Protein AF-A0A1M5TSL3-F1 (afdb_monomer)

Secondary structure (DSSP, 8-state):
-HHHHHHHHHHHHHHHHHHHHHHHHHHT---S--BTTB-GGGGTTS-TTT-SHHHHHHHHHHHHHHHHHHHHH-TTS-HHHHHHHHHHHHHHHHHHTT--S---HHHHHHHHHHHHHHHHHH--

Radius of gyration: 18.49 Å; Cα contacts (8 Å, |Δi|>4): 68; chains: 1; bounding box: 46×31×46 Å

Sequence (124 aa):
MGETILQYSILILTIVCLGYLFVVMESRGSKEADYYGLNQSSFSTLTSDECNKDNLEKILSIIWLSAKEVMDENKTIDEGELENKIINLSRIKILENGFNSNIDENSLRYMARLSMFYLKEFYK

Foldseek 3Di:
DVVVVVVVVVVVVVVVVVVVVVVVDVVVDDDDQQDVNPHCVQVVQQDPVQSDPVNVVVLLVLLLVLLVVLCVVCVPDDPVVSLVSSLVSSVVVNVVVVRPGDRDSVSSSVSSVVSNVCCVPPPD

Mean predicted aligned error: 13.34 Å

Solvent-accessible surface area (backbone atoms only — not comparable to full-atom values): 7104 Å² total; per-residue (Å²): 112,70,65,61,53,50,50,52,52,52,52,53,49,48,53,52,52,52,52,50,48,51,53,54,55,56,76,66,59,82,81,97,55,66,58,93,83,47,44,56,74,64,49,63,51,40,48,83,90,55,67,40,72,74,46,51,53,48,52,52,49,45,40,40,51,28,33,49,52,49,49,74,76,44,80,84,61,57,69,71,61,49,48,52,51,22,44,54,48,24,53,52,53,42,46,74,71,69,48,83,51,67,69,47,65,68,42,46,50,52,53,39,51,52,37,49,51,48,40,68,74,73,59,123

Structure (mmCIF, N/CA/C/O backbone):
data_AF-A0A1M5TSL3-F1
#
_entry.id   AF-A0A1M5TSL3-F1
#
loop_
_atom_site.group_PDB
_atom_site.id
_atom_site.type_symbol
_atom_site.label_atom_id
_atom_site.label_alt_id
_atom_site.label_comp_id
_atom_site.label_asym_id
_atom_site.label_entity_id
_atom_site.label_seq_id
_atom_site.pdbx_PDB_ins_code
_atom_site.Cartn_x
_atom_site.Cartn_y
_atom_site.Cartn_z
_atom_site.occupancy
_atom_site.B_iso_or_equiv
_atom_site.auth_seq_id
_atom_site.auth_comp_id
_atom_site.auth_asym_id
_atom_site.auth_atom_id
_atom_site.pdbx_PDB_model_num
ATOM 1 N N . MET A 1 1 ? 26.939 -3.881 -30.542 1.00 58.94 1 MET A N 1
ATOM 2 C CA . MET A 1 1 ? 25.877 -4.166 -31.539 1.00 58.94 1 MET A CA 1
ATOM 3 C C . MET A 1 1 ? 24.987 -5.337 -31.125 1.00 58.94 1 MET A C 1
ATOM 5 O O . MET A 1 1 ? 23.782 -5.193 -31.229 1.00 58.94 1 MET A O 1
ATOM 9 N N . GLY A 1 2 ? 25.524 -6.462 -30.626 1.00 68.56 2 GLY A N 1
ATOM 10 C CA . GLY A 1 2 ? 24.691 -7.584 -30.150 1.00 68.56 2 GLY A CA 1
ATOM 11 C C . GLY A 1 2 ? 23.835 -7.270 -28.912 1.00 68.56 2 GLY A C 1
ATOM 12 O O . GLY A 1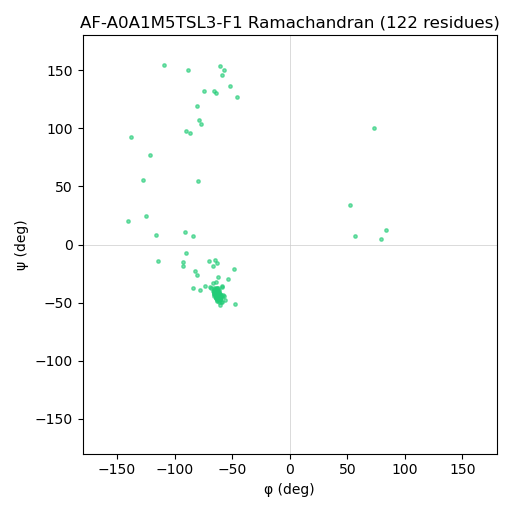 2 ? 22.674 -7.656 -28.865 1.00 68.56 2 GLY A O 1
ATOM 13 N N . GLU A 1 3 ? 24.366 -6.510 -27.950 1.00 73.00 3 GLU A N 1
ATOM 14 C CA . GLU A 1 3 ? 23.634 -6.140 -26.724 1.00 73.00 3 GLU A CA 1
ATOM 15 C C . GLU A 1 3 ? 22.434 -5.228 -26.989 1.00 73.00 3 GLU A C 1
ATOM 17 O O . GLU A 1 3 ? 21.362 -5.450 -26.434 1.00 73.00 3 GLU A O 1
ATOM 22 N N . THR A 1 4 ? 22.575 -4.249 -27.887 1.00 79.38 4 THR A N 1
ATOM 23 C CA . THR A 1 4 ? 21.460 -3.379 -28.279 1.00 79.38 4 THR A CA 1
ATOM 24 C C . THR A 1 4 ? 20.360 -4.180 -28.973 1.00 79.38 4 THR A C 1
ATOM 26 O O . THR A 1 4 ? 19.190 -4.021 -28.646 1.00 79.38 4 THR A O 1
ATOM 29 N N . ILE A 1 5 ? 20.717 -5.105 -29.868 1.00 85.88 5 ILE A N 1
ATOM 30 C CA . ILE A 1 5 ? 19.751 -5.995 -30.533 1.00 85.88 5 ILE A CA 1
ATOM 31 C C . ILE A 1 5 ? 19.019 -6.875 -29.509 1.00 85.88 5 ILE A C 1
ATOM 33 O O . ILE A 1 5 ? 17.798 -7.023 -29.581 1.00 85.88 5 ILE A O 1
ATOM 37 N N . LEU A 1 6 ? 19.738 -7.421 -28.527 1.00 88.06 6 LEU A N 1
ATOM 38 C CA . LEU A 1 6 ? 19.161 -8.251 -27.471 1.00 88.06 6 LEU A CA 1
ATOM 39 C C . LEU A 1 6 ? 18.204 -7.450 -26.572 1.00 88.06 6 LEU A C 1
ATOM 41 O O . LEU A 1 6 ? 17.103 -7.919 -26.293 1.00 88.06 6 LEU A O 1
ATOM 45 N N . GLN A 1 7 ? 18.556 -6.215 -26.203 1.00 77.50 7 GLN A N 1
ATOM 46 C CA . GLN A 1 7 ? 17.673 -5.314 -25.452 1.00 77.50 7 GLN A CA 1
ATOM 47 C C . GLN A 1 7 ? 16.380 -5.001 -26.214 1.00 77.50 7 GLN A C 1
ATOM 49 O O . GLN A 1 7 ? 15.296 -5.117 -25.645 1.00 77.50 7 GLN A O 1
ATOM 54 N N . TYR A 1 8 ? 16.468 -4.672 -27.508 1.00 89.50 8 TYR A N 1
ATOM 55 C CA . TYR A 1 8 ? 15.278 -4.424 -28.330 1.00 89.50 8 TYR A CA 1
ATOM 56 C C . TYR A 1 8 ? 14.405 -5.673 -28.478 1.00 89.50 8 TYR A C 1
ATOM 58 O O . TYR A 1 8 ? 13.180 -5.577 -28.435 1.00 89.50 8 TYR A O 1
ATOM 66 N N . SER A 1 9 ? 15.021 -6.849 -28.586 1.00 89.56 9 SER A N 1
ATOM 67 C CA . SER A 1 9 ? 14.306 -8.128 -28.664 1.00 89.56 9 SER A CA 1
ATOM 68 C C . SER A 1 9 ? 13.523 -8.412 -27.379 1.00 89.56 9 SER A C 1
ATOM 70 O O . SER A 1 9 ? 12.351 -8.781 -27.433 1.00 89.56 9 SER A O 1
ATOM 72 N N . ILE A 1 10 ? 14.147 -8.181 -26.218 1.00 86.25 10 ILE A N 1
ATOM 73 C CA . ILE A 1 10 ? 13.501 -8.327 -24.906 1.00 86.25 10 ILE A CA 1
ATOM 74 C C . ILE A 1 10 ? 12.377 -7.303 -24.734 1.00 86.25 10 ILE A C 1
ATOM 76 O O . ILE A 1 10 ? 11.316 -7.642 -24.214 1.00 86.25 10 ILE A O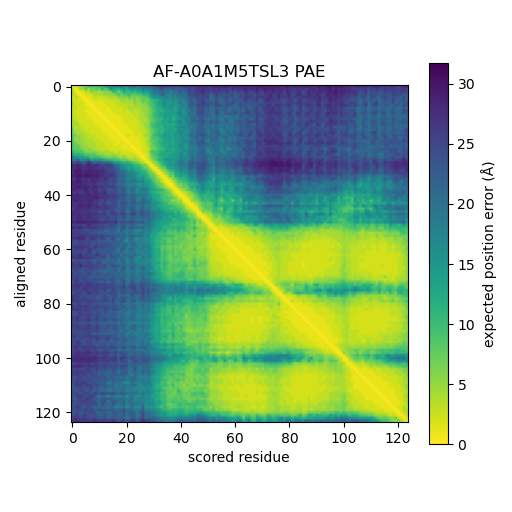 1
ATOM 80 N N . LEU A 1 11 ? 12.575 -6.067 -25.194 1.00 89.69 11 LEU A N 1
ATOM 81 C CA . LEU A 1 11 ? 11.570 -5.010 -25.101 1.00 89.69 11 LEU A CA 1
ATOM 82 C C . LEU A 1 11 ? 10.321 -5.360 -25.920 1.00 89.69 11 LEU A C 1
ATOM 84 O O . LEU A 1 11 ? 9.208 -5.277 -25.405 1.00 89.69 11 LEU A O 1
ATOM 88 N N . ILE A 1 12 ? 10.495 -5.837 -27.155 1.00 91.50 12 ILE A N 1
ATOM 89 C CA . ILE A 1 12 ? 9.386 -6.304 -27.999 1.00 91.50 12 ILE A CA 1
ATOM 90 C C . ILE A 1 12 ? 8.675 -7.496 -27.346 1.00 91.50 12 ILE A C 1
ATOM 92 O O . ILE A 1 12 ? 7.448 -7.508 -27.262 1.00 91.50 12 ILE A O 1
ATOM 96 N N . LEU A 1 13 ? 9.429 -8.470 -26.826 1.00 89.19 13 LEU A N 1
ATOM 97 C CA . LEU A 1 13 ? 8.861 -9.634 -26.143 1.00 89.19 13 LEU A CA 1
ATOM 98 C C . LEU A 1 13 ? 8.069 -9.234 -24.889 1.00 89.19 13 LEU A C 1
ATOM 100 O O . LEU A 1 13 ? 7.002 -9.782 -24.631 1.00 89.19 13 LEU A O 1
ATOM 104 N N . THR A 1 14 ? 8.540 -8.226 -24.155 1.00 84.88 14 THR A N 1
ATOM 105 C CA . THR A 1 14 ? 7.847 -7.672 -22.985 1.00 84.88 14 THR A CA 1
ATOM 106 C C . THR A 1 14 ? 6.514 -7.041 -23.380 1.00 84.88 14 THR A C 1
ATOM 108 O O . THR A 1 14 ? 5.502 -7.328 -22.746 1.00 84.88 14 THR A O 1
ATOM 111 N N . ILE A 1 15 ? 6.479 -6.246 -24.455 1.00 90.31 15 ILE A N 1
ATOM 112 C CA . ILE A 1 15 ? 5.238 -5.636 -24.963 1.00 90.31 15 ILE A CA 1
ATOM 113 C C . ILE A 1 15 ? 4.224 -6.718 -25.359 1.00 90.31 15 ILE A C 1
ATOM 115 O O . ILE A 1 15 ? 3.049 -6.617 -25.012 1.00 90.31 15 ILE A O 1
ATOM 119 N N . VAL A 1 16 ? 4.675 -7.782 -26.031 1.00 86.88 16 VAL A N 1
ATOM 120 C CA . VAL A 1 16 ? 3.809 -8.905 -26.428 1.00 86.88 16 VAL A CA 1
ATOM 121 C C . VAL A 1 16 ? 3.289 -9.668 -25.206 1.00 86.88 16 VAL A C 1
ATOM 123 O O . VAL A 1 16 ? 2.095 -9.951 -25.130 1.00 86.88 16 VAL A O 1
ATOM 126 N N . CYS A 1 17 ? 4.146 -9.955 -24.222 1.00 83.88 17 CYS A N 1
ATOM 127 C CA . CYS A 1 17 ? 3.742 -10.600 -22.971 1.00 83.88 17 CYS A CA 1
ATOM 128 C C . CYS A 1 17 ? 2.731 -9.757 -22.183 1.00 83.88 17 CYS A C 1
ATOM 130 O O . CYS A 1 17 ? 1.768 -10.308 -21.655 1.00 83.88 17 CYS A O 1
ATOM 132 N N . LEU A 1 18 ? 2.914 -8.434 -22.131 1.00 77.62 18 LEU A N 1
ATOM 133 C CA . LEU A 1 18 ? 1.976 -7.512 -21.485 1.00 77.62 18 LEU A CA 1
ATOM 134 C C . LEU A 1 18 ? 0.630 -7.469 -22.216 1.00 77.62 18 LEU A C 1
ATOM 136 O O . LEU A 1 18 ? -0.413 -7.534 -21.571 1.00 77.62 18 LEU A O 1
ATOM 140 N N . GLY A 1 19 ? 0.641 -7.428 -23.551 1.00 80.81 19 GLY A N 1
ATOM 141 C CA . GLY A 1 19 ? -0.582 -7.497 -24.354 1.00 80.81 19 GLY A CA 1
ATOM 142 C C . GLY A 1 19 ? -1.332 -8.816 -24.159 1.00 80.81 19 GLY A C 1
ATOM 143 O O . GLY A 1 19 ? -2.546 -8.819 -23.974 1.00 80.81 19 GLY A O 1
ATOM 144 N N . TYR A 1 20 ? -0.612 -9.939 -24.118 1.00 80.50 20 TYR A N 1
ATOM 145 C CA . TYR A 1 20 ? -1.204 -11.244 -23.830 1.00 80.50 20 TYR A CA 1
ATOM 146 C C . TYR A 1 20 ? -1.769 -11.320 -22.408 1.00 80.50 20 TYR A C 1
ATOM 148 O O . TYR A 1 20 ? -2.876 -11.818 -22.219 1.00 80.50 20 TYR A O 1
ATOM 156 N N . LEU A 1 21 ? -1.057 -10.781 -21.413 1.00 71.00 21 LEU A N 1
ATOM 157 C CA . LEU A 1 21 ? -1.566 -10.651 -20.046 1.00 71.00 21 LEU A CA 1
ATOM 158 C C . LEU A 1 21 ? -2.871 -9.856 -20.009 1.00 71.00 21 LEU A C 1
ATOM 160 O O . LEU A 1 21 ? -3.817 -10.298 -19.367 1.00 71.00 21 LEU A O 1
ATOM 164 N N . PHE A 1 22 ? -2.947 -8.741 -20.737 1.00 71.44 22 PHE A N 1
ATOM 165 C CA . PHE A 1 22 ? -4.153 -7.920 -20.814 1.00 71.44 22 PHE A CA 1
ATOM 166 C C . PHE A 1 22 ? -5.340 -8.699 -21.396 1.00 71.44 22 PHE A C 1
ATOM 168 O O . PHE A 1 22 ? -6.412 -8.725 -20.799 1.00 71.44 22 PHE A O 1
ATOM 175 N N . VAL A 1 23 ? -5.125 -9.426 -22.497 1.00 76.31 23 VAL A N 1
ATOM 176 C CA . VAL A 1 23 ? -6.147 -10.296 -23.105 1.00 76.31 23 VAL A CA 1
ATOM 177 C C . VAL A 1 23 ? -6.572 -11.417 -22.151 1.00 76.31 23 VAL A C 1
ATOM 179 O O . VAL A 1 23 ? -7.756 -11.729 -22.041 1.00 76.31 23 VAL A O 1
ATOM 182 N N . VAL A 1 24 ? -5.631 -12.019 -21.418 1.00 71.88 24 VAL A N 1
ATOM 183 C CA . VAL A 1 24 ? -5.940 -13.044 -20.409 1.00 71.88 24 VAL A CA 1
ATOM 184 C C . VAL A 1 24 ? -6.763 -12.453 -19.263 1.00 71.88 24 VAL A C 1
ATOM 186 O O . VAL A 1 24 ? -7.720 -13.090 -18.824 1.00 71.88 24 VAL A O 1
ATOM 189 N N . MET A 1 25 ? -6.436 -11.246 -18.801 1.00 60.38 25 MET A N 1
ATOM 190 C CA . MET A 1 25 ? -7.204 -10.539 -17.772 1.00 60.38 25 MET A CA 1
ATOM 191 C C . MET A 1 25 ? -8.623 -10.212 -18.252 1.00 60.38 25 MET A C 1
ATOM 193 O O . MET A 1 25 ? -9.581 -10.472 -17.530 1.00 60.38 25 MET A O 1
ATOM 197 N N . GLU A 1 26 ? -8.775 -9.734 -19.488 1.00 61.22 26 GLU A N 1
ATOM 198 C CA . GLU A 1 26 ? -10.073 -9.424 -20.100 1.00 61.22 26 GLU A CA 1
ATOM 199 C C . GLU A 1 26 ? -10.931 -10.683 -20.312 1.00 61.22 26 GLU A C 1
ATOM 201 O O . GLU A 1 26 ? -12.120 -10.697 -19.994 1.00 61.22 26 GLU A O 1
ATOM 206 N N . SER A 1 27 ? -10.322 -11.787 -20.759 1.00 58.06 27 SER A N 1
ATOM 207 C CA . SER A 1 27 ? -11.013 -13.071 -20.969 1.00 58.06 27 SER A CA 1
ATOM 208 C C . SER A 1 27 ? -11.516 -13.727 -19.677 1.00 58.06 27 SER A C 1
ATOM 210 O O . SER A 1 27 ? -12.397 -14.584 -19.716 1.00 58.06 27 SER A O 1
ATOM 212 N N . ARG A 1 28 ? -10.983 -13.315 -18.520 1.00 55.78 28 ARG A N 1
ATOM 213 C CA . ARG A 1 28 ? -11.455 -13.722 -17.187 1.00 55.78 28 ARG A CA 1
ATOM 214 C C . ARG A 1 28 ? -12.523 -12.778 -16.621 1.00 55.78 28 ARG A C 1
ATOM 216 O O . ARG A 1 28 ? -12.844 -12.873 -15.441 1.00 55.78 28 ARG A O 1
ATOM 223 N N . GLY A 1 29 ? -13.050 -11.878 -17.451 1.00 45.34 29 GLY A N 1
ATOM 224 C CA . GLY A 1 29 ? -13.843 -10.723 -17.062 1.00 45.34 29 GLY A CA 1
ATOM 225 C C . GLY A 1 29 ? -14.948 -10.959 -16.027 1.00 45.34 29 GLY A C 1
ATOM 226 O O . GLY A 1 29 ? -15.884 -11.725 -16.239 1.00 45.34 29 GLY A O 1
ATOM 227 N N . SER A 1 30 ? -14.866 -10.128 -14.985 1.00 52.09 30 SER A N 1
ATOM 228 C CA . SER A 1 30 ? -15.969 -9.420 -14.329 1.00 52.09 30 SER A CA 1
ATOM 229 C C . SER A 1 30 ? -16.932 -10.211 -13.439 1.00 52.09 30 SER A C 1
ATOM 231 O O . SER A 1 30 ? -17.941 -10.748 -13.897 1.00 52.09 30 SER A O 1
ATOM 233 N N . LYS A 1 31 ? -16.699 -10.102 -12.123 1.00 39.50 31 LYS A N 1
ATOM 234 C CA . LYS A 1 31 ? -17.762 -9.848 -11.135 1.00 39.50 31 LYS A CA 1
ATOM 235 C C . LYS A 1 31 ? -17.282 -8.822 -10.094 1.00 39.50 31 LYS A C 1
ATOM 237 O O . LYS A 1 31 ? -16.644 -9.167 -9.112 1.00 39.50 31 LYS A O 1
ATOM 242 N N . GLU A 1 32 ? -17.570 -7.551 -10.367 1.00 43.16 32 GLU A N 1
ATOM 243 C CA . GLU A 1 32 ? -17.930 -6.494 -9.397 1.00 43.16 32 GLU A CA 1
ATOM 244 C C . GLU A 1 32 ? -17.016 -6.113 -8.208 1.00 43.16 32 GLU A C 1
ATOM 246 O O . GLU A 1 32 ? -17.426 -5.256 -7.428 1.00 43.16 32 GLU A O 1
ATOM 251 N N . ALA A 1 33 ? -15.784 -6.611 -8.062 1.00 42.16 33 ALA A N 1
ATOM 252 C CA . ALA A 1 33 ? -14.980 -6.266 -6.875 1.00 42.16 33 ALA A CA 1
ATOM 253 C C . ALA A 1 33 ? -13.479 -6.009 -7.095 1.00 42.16 33 ALA A C 1
ATOM 255 O O . ALA A 1 33 ? -12.715 -6.044 -6.133 1.00 42.16 33 ALA A O 1
ATOM 256 N N . ASP A 1 34 ? -13.047 -5.705 -8.320 1.00 42.81 34 ASP A N 1
ATOM 257 C CA . ASP A 1 34 ? -11.663 -5.283 -8.560 1.00 42.81 34 ASP A CA 1
ATOM 258 C C . ASP A 1 34 ? -11.558 -3.757 -8.432 1.00 42.81 34 ASP A C 1
ATOM 260 O O . ASP A 1 34 ? -11.868 -3.003 -9.357 1.00 42.81 34 ASP A O 1
ATOM 264 N N . TYR A 1 35 ? -11.132 -3.285 -7.257 1.00 51.62 35 TYR A N 1
ATOM 265 C CA . TYR A 1 35 ? -10.784 -1.876 -7.052 1.00 51.62 35 TYR A CA 1
ATOM 266 C C . TYR A 1 35 ? -9.390 -1.625 -7.620 1.00 51.62 35 TYR A C 1
ATOM 268 O O . TYR A 1 35 ? -8.403 -2.040 -7.026 1.00 51.62 35 TYR A O 1
ATOM 276 N N . TYR A 1 36 ? -9.287 -0.937 -8.760 1.00 50.97 36 TYR A N 1
ATOM 277 C CA . TYR A 1 36 ? -8.009 -0.441 -9.302 1.00 50.97 36 TYR A CA 1
ATOM 278 C C . TYR A 1 36 ? -6.891 -1.505 -9.437 1.00 50.97 36 TYR A C 1
ATOM 280 O O . TYR A 1 36 ? -5.715 -1.200 -9.254 1.00 50.97 36 TYR A O 1
ATOM 288 N N . GLY A 1 37 ? -7.237 -2.763 -9.741 1.00 48.41 37 GLY A N 1
ATOM 289 C CA . GLY A 1 37 ? -6.268 -3.870 -9.830 1.00 48.41 37 GLY A CA 1
ATOM 290 C C . GLY A 1 37 ? -5.833 -4.464 -8.481 1.00 48.41 37 GLY A C 1
ATOM 291 O O . GLY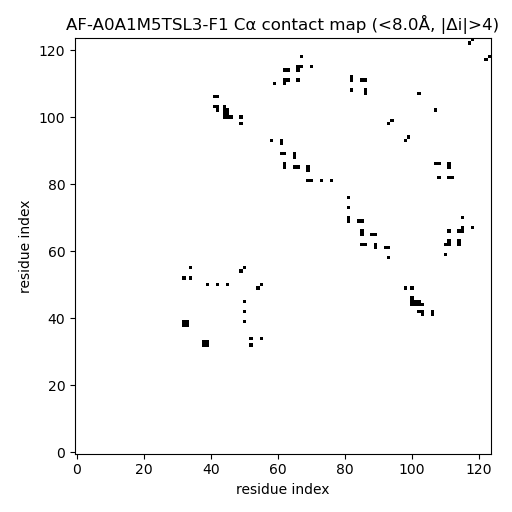 A 1 37 ? -4.981 -5.350 -8.450 1.00 48.41 37 GLY A O 1
ATOM 292 N N . LEU A 1 38 ? -6.425 -4.010 -7.373 1.00 51.53 38 LEU A N 1
ATOM 293 C CA . LEU A 1 38 ? -6.391 -4.678 -6.075 1.00 51.53 38 LEU A CA 1
ATOM 294 C C . LEU A 1 38 ? -7.541 -5.684 -6.043 1.00 51.53 38 LEU A C 1
ATOM 296 O O . LEU A 1 38 ? -8.692 -5.340 -5.773 1.00 51.53 38 LEU A O 1
ATOM 300 N N . ASN A 1 39 ? -7.225 -6.934 -6.363 1.00 50.62 39 ASN A N 1
ATOM 301 C CA . ASN A 1 39 ? -8.186 -8.026 -6.266 1.00 50.62 39 ASN A CA 1
ATOM 302 C C . ASN A 1 39 ? -8.657 -8.173 -4.809 1.00 50.62 39 ASN A C 1
ATOM 304 O O . ASN A 1 39 ? -7.879 -7.942 -3.876 1.00 50.62 39 ASN A O 1
ATOM 308 N N . GLN A 1 40 ? -9.871 -8.697 -4.597 1.00 49.81 40 GLN A N 1
ATOM 309 C CA . GLN A 1 40 ? -10.343 -9.131 -3.268 1.00 49.81 40 GLN A CA 1
ATOM 310 C C . GLN A 1 40 ? -9.331 -10.022 -2.524 1.00 49.81 40 GLN A C 1
ATOM 312 O O . GLN A 1 40 ? -9.367 -10.089 -1.303 1.00 49.81 40 GLN A O 1
ATOM 317 N N . SER A 1 41 ? -8.387 -10.671 -3.218 1.00 52.81 41 SER A N 1
ATOM 318 C CA . SER A 1 41 ? -7.292 -11.419 -2.591 1.00 52.81 41 SER A CA 1
ATOM 319 C C . SER A 1 41 ? -6.406 -10.568 -1.673 1.00 52.81 41 SER A C 1
ATOM 321 O O . SER A 1 41 ? -5.987 -11.065 -0.630 1.00 52.81 41 SER A O 1
ATOM 323 N N . SER A 1 42 ? -6.159 -9.297 -2.011 1.00 50.94 42 SER A N 1
ATOM 324 C CA . SER A 1 42 ? -5.406 -8.345 -1.171 1.00 50.94 42 SER A CA 1
ATOM 325 C C . SER A 1 42 ? -6.172 -7.932 0.088 1.00 50.94 42 SER A C 1
ATOM 327 O O . SER A 1 42 ? -5.599 -7.387 1.025 1.00 50.94 42 SER A O 1
ATOM 329 N N . PHE A 1 43 ? -7.469 -8.224 0.121 1.00 56.69 43 PHE A N 1
ATOM 330 C CA . PHE A 1 43 ? -8.358 -7.990 1.247 1.00 56.69 43 PHE A CA 1
ATOM 331 C C . PHE A 1 43 ? -9.073 -9.274 1.672 1.00 56.69 43 PHE A C 1
ATOM 333 O O . PHE A 1 43 ? -10.138 -9.224 2.278 1.00 56.69 43 PHE A O 1
ATOM 340 N N . SER A 1 44 ? -8.484 -10.435 1.373 1.00 55.84 44 SER A N 1
ATOM 341 C CA . SER A 1 44 ? -9.088 -11.747 1.643 1.00 55.84 44 SER A CA 1
ATOM 342 C C . SER A 1 44 ? -9.259 -12.032 3.135 1.00 55.84 44 SER A C 1
ATOM 344 O O . SER A 1 44 ? -9.968 -12.964 3.506 1.00 55.84 44 SER A O 1
ATOM 346 N N . THR A 1 45 ? -8.620 -11.227 3.986 1.00 58.81 45 THR A N 1
ATOM 347 C CA . THR A 1 45 ? -8.772 -11.264 5.439 1.00 58.81 45 THR A CA 1
ATOM 348 C C . THR A 1 45 ? -9.883 -10.354 5.964 1.00 58.81 45 THR A C 1
ATOM 350 O O . THR A 1 45 ? -10.194 -10.440 7.152 1.00 58.81 45 THR A O 1
ATOM 353 N N . LEU A 1 46 ? -10.504 -9.515 5.120 1.00 57.88 46 LEU A N 1
ATOM 354 C CA . LEU A 1 46 ? -11.754 -8.842 5.475 1.00 57.88 46 LEU A CA 1
ATOM 355 C C . LEU A 1 46 ? -12.855 -9.892 5.617 1.00 57.88 46 LEU A C 1
ATOM 357 O O . LEU A 1 46 ? -13.041 -10.747 4.751 1.00 57.88 46 LEU A O 1
ATOM 361 N N . THR A 1 47 ? -13.605 -9.814 6.710 1.00 59.50 47 THR A N 1
ATOM 362 C CA . THR A 1 47 ? -14.836 -10.590 6.873 1.00 59.50 47 THR A CA 1
ATOM 363 C C . THR A 1 47 ? -15.810 -10.282 5.730 1.00 59.50 47 THR A C 1
ATOM 365 O O . THR A 1 47 ? -15.809 -9.185 5.170 1.00 59.50 47 THR A O 1
ATOM 368 N N . SER A 1 48 ? -16.645 -11.260 5.359 1.00 57.06 48 SER A N 1
ATOM 369 C CA . SER A 1 48 ? -17.582 -11.160 4.225 1.00 57.06 48 SER A CA 1
ATOM 370 C C . SER A 1 48 ? -18.490 -9.930 4.286 1.00 57.06 48 SER A C 1
ATOM 372 O O . SER A 1 48 ? -18.861 -9.396 3.246 1.00 57.06 48 SER A O 1
ATOM 374 N N . ASP A 1 49 ? -18.795 -9.462 5.497 1.00 56.56 49 ASP A N 1
ATOM 375 C CA . ASP A 1 49 ? -19.658 -8.305 5.747 1.00 56.56 49 ASP A CA 1
ATOM 376 C C . ASP A 1 49 ? -18.901 -6.969 5.616 1.00 56.56 49 ASP A C 1
ATOM 378 O O . ASP A 1 49 ? -19.497 -5.927 5.344 1.00 56.56 49 ASP A O 1
ATOM 382 N N . GLU A 1 50 ? -17.573 -6.987 5.760 1.00 58.47 50 GLU A N 1
ATOM 383 C CA . GLU A 1 50 ? -16.705 -5.817 5.602 1.00 58.47 50 GLU A CA 1
ATOM 384 C C . GLU A 1 50 ? -16.164 -5.675 4.170 1.00 58.47 50 GLU A C 1
ATOM 386 O O . GLU A 1 50 ? -15.782 -4.574 3.771 1.00 58.47 50 GLU A O 1
ATOM 391 N N . CYS A 1 51 ? -16.192 -6.744 3.366 1.00 62.66 51 CYS A N 1
ATOM 392 C CA . CYS A 1 51 ? -15.712 -6.777 1.982 1.00 62.66 51 CYS A CA 1
ATOM 393 C C . CYS A 1 51 ? -16.722 -6.169 0.981 1.00 62.66 51 CYS A C 1
ATOM 395 O O . CYS A 1 51 ? -17.119 -6.799 0.001 1.00 62.66 51 CYS A O 1
ATOM 397 N N . ASN A 1 52 ? -17.149 -4.928 1.228 1.00 67.56 52 ASN A N 1
ATOM 398 C CA . ASN A 1 52 ? -17.944 -4.137 0.285 1.00 67.56 52 ASN A CA 1
ATOM 399 C C . ASN A 1 52 ? -17.109 -2.987 -0.300 1.00 67.56 52 ASN A C 1
ATOM 401 O O . ASN A 1 52 ? -16.172 -2.489 0.323 1.00 67.56 52 ASN A O 1
ATOM 405 N N . LYS A 1 53 ? -17.490 -2.534 -1.492 1.00 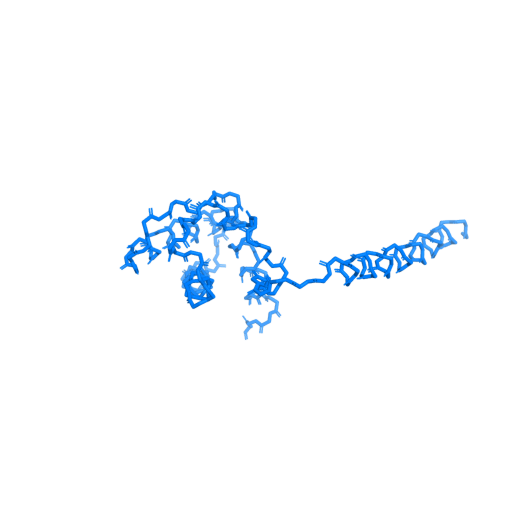65.38 53 LYS A N 1
ATOM 406 C CA . LYS A 1 53 ? -16.872 -1.450 -2.258 1.00 65.38 53 LYS A CA 1
ATOM 407 C C . LYS A 1 53 ? -16.604 -0.197 -1.415 1.00 65.38 53 LYS A C 1
ATOM 409 O O . LYS A 1 53 ? -15.475 0.281 -1.358 1.00 65.38 53 LYS A O 1
ATOM 414 N N . ASP A 1 54 ? -17.624 0.271 -0.700 1.00 69.44 54 ASP A N 1
ATOM 415 C CA . ASP A 1 54 ? -17.550 1.486 0.120 1.00 69.44 54 ASP A CA 1
ATOM 416 C C . ASP A 1 54 ? -16.552 1.347 1.278 1.00 69.44 54 ASP A C 1
ATOM 418 O O . ASP A 1 54 ? -15.905 2.308 1.693 1.00 69.44 54 ASP A O 1
ATOM 422 N N . ASN A 1 55 ? -16.408 0.133 1.804 1.00 72.38 55 ASN A N 1
ATOM 423 C CA . ASN A 1 55 ? -15.495 -0.172 2.896 1.00 72.38 55 ASN A CA 1
ATOM 424 C C . ASN A 1 55 ? -14.050 -0.287 2.405 1.00 72.38 55 ASN A C 1
ATOM 426 O O . ASN A 1 55 ? -13.145 0.233 3.052 1.00 72.38 55 ASN A O 1
ATOM 430 N N . LEU A 1 56 ? -13.833 -0.888 1.232 1.00 74.06 56 LEU A N 1
ATOM 431 C CA . LEU A 1 56 ? -12.521 -0.929 0.583 1.00 74.06 56 LEU A CA 1
ATOM 432 C C . LEU A 1 56 ? -12.013 0.476 0.254 1.00 74.06 56 LEU A C 1
ATOM 434 O O . LEU A 1 56 ? -10.860 0.799 0.535 1.00 74.06 56 LEU A O 1
ATOM 438 N N . GLU A 1 57 ? -12.879 1.336 -0.283 1.00 78.00 57 GLU A N 1
ATOM 439 C CA . GLU A 1 57 ? -12.532 2.728 -0.568 1.00 78.00 57 GLU A CA 1
ATOM 440 C C . GLU A 1 57 ? -12.182 3.505 0.706 1.00 78.00 57 GLU A C 1
ATOM 442 O O . GLU A 1 57 ? -11.197 4.248 0.728 1.00 78.00 57 GLU A O 1
ATOM 447 N N . LYS A 1 58 ? -12.927 3.285 1.797 1.00 81.00 58 LYS A N 1
ATOM 448 C CA . LYS A 1 58 ? -12.593 3.851 3.112 1.00 81.00 58 LYS A CA 1
ATOM 449 C C . LYS A 1 58 ? -11.237 3.368 3.611 1.00 81.00 58 LYS A C 1
ATOM 451 O O . LYS A 1 58 ? -10.432 4.193 4.028 1.00 81.00 58 LYS A O 1
ATOM 456 N N . ILE A 1 59 ? -10.955 2.068 3.544 1.00 82.56 59 ILE A N 1
ATOM 457 C CA . ILE A 1 59 ? -9.673 1.502 3.984 1.00 82.56 59 ILE A CA 1
ATOM 458 C C . ILE A 1 59 ? -8.513 2.096 3.178 1.00 82.56 59 ILE A C 1
ATOM 460 O O . ILE A 1 59 ? -7.530 2.553 3.761 1.00 82.56 59 ILE A O 1
ATOM 464 N N . LEU A 1 60 ? -8.639 2.156 1.851 1.00 82.12 60 LEU A N 1
ATOM 465 C CA . LEU A 1 60 ? -7.628 2.765 0.985 1.00 82.12 60 LEU A CA 1
ATOM 466 C C . LEU A 1 60 ? -7.432 4.251 1.300 1.00 82.12 60 LEU A C 1
ATOM 468 O O . LEU A 1 60 ? -6.297 4.716 1.385 1.00 82.12 60 LEU A O 1
ATOM 472 N N . SER A 1 61 ? -8.523 4.978 1.545 1.00 84.38 61 SER A N 1
ATOM 473 C CA . SER A 1 61 ? -8.474 6.388 1.940 1.00 84.38 61 SER A CA 1
ATOM 474 C C . SER A 1 61 ? -7.768 6.580 3.282 1.00 84.38 61 SER A C 1
ATOM 476 O O . SER A 1 61 ? -6.954 7.491 3.422 1.00 84.38 61 SER A O 1
ATOM 478 N N . ILE A 1 62 ? -8.023 5.706 4.260 1.00 86.69 62 ILE A N 1
ATOM 479 C CA . ILE A 1 62 ? -7.351 5.728 5.564 1.00 86.69 62 ILE A CA 1
ATOM 480 C C . ILE A 1 62 ? -5.849 5.488 5.399 1.00 86.69 62 ILE A C 1
ATOM 482 O O . ILE A 1 62 ? -5.050 6.218 5.990 1.00 86.69 62 ILE A O 1
ATOM 486 N N . ILE A 1 63 ? -5.453 4.505 4.586 1.00 86.88 63 ILE A N 1
ATOM 487 C CA . ILE A 1 63 ? -4.037 4.204 4.334 1.00 86.88 63 ILE A CA 1
ATOM 488 C C . ILE A 1 63 ? -3.357 5.389 3.640 1.00 86.88 63 ILE A C 1
ATOM 490 O O . ILE A 1 63 ? -2.275 5.802 4.056 1.00 86.88 63 ILE A O 1
ATOM 494 N N . TRP A 1 64 ? -4.005 5.994 2.642 1.00 86.19 64 TRP A N 1
ATOM 495 C CA . TRP A 1 64 ? -3.472 7.164 1.946 1.00 86.19 64 TRP A CA 1
ATOM 496 C C . TRP A 1 64 ? -3.312 8.375 2.875 1.00 86.19 64 TRP A C 1
ATOM 498 O O . TRP A 1 64 ? -2.249 8.997 2.902 1.00 86.19 64 TRP A O 1
ATOM 508 N N . LEU A 1 65 ? -4.330 8.686 3.685 1.00 88.25 65 LEU A N 1
ATOM 509 C CA . LEU A 1 65 ? -4.268 9.774 4.667 1.00 88.25 65 LEU A CA 1
ATOM 510 C C . LEU A 1 65 ? -3.175 9.530 5.712 1.00 88.25 65 LEU A C 1
ATOM 512 O O . LEU A 1 65 ? -2.463 10.459 6.079 1.00 88.25 65 LEU A O 1
ATOM 516 N N . SER A 1 66 ? -3.012 8.283 6.157 1.00 88.69 66 SER A N 1
ATOM 517 C CA . SER A 1 66 ? -1.950 7.896 7.091 1.00 88.69 66 SER A CA 1
ATOM 518 C C . SER A 1 66 ? -0.565 8.060 6.467 1.00 88.69 66 SER A C 1
ATOM 520 O O . SER A 1 66 ? 0.339 8.584 7.110 1.00 88.69 66 SER A O 1
ATOM 522 N N . ALA A 1 67 ? -0.400 7.663 5.202 1.00 87.94 67 ALA A N 1
ATOM 523 C CA . ALA A 1 67 ? 0.842 7.863 4.464 1.00 87.94 67 ALA A CA 1
ATOM 524 C C . ALA A 1 67 ? 1.188 9.348 4.333 1.00 87.94 67 ALA A C 1
ATOM 526 O O . ALA A 1 67 ? 2.323 9.741 4.598 1.00 87.94 67 ALA A O 1
ATOM 527 N N . LYS A 1 68 ? 0.195 10.171 3.991 1.00 87.75 68 LYS A N 1
ATOM 528 C CA . LYS A 1 68 ? 0.356 11.617 3.869 1.00 87.75 68 LYS A CA 1
ATOM 529 C C . LYS A 1 68 ? 0.769 12.262 5.191 1.00 87.75 68 LYS A C 1
ATOM 531 O O . LYS A 1 68 ? 1.754 12.988 5.215 1.00 87.75 68 LYS A O 1
ATOM 536 N N . GLU A 1 69 ? 0.066 11.956 6.279 1.00 89.69 69 GLU A N 1
ATOM 537 C CA . GLU A 1 69 ? 0.359 12.495 7.613 1.00 89.69 69 GLU A CA 1
ATOM 538 C C . GLU A 1 69 ? 1.783 12.154 8.061 1.00 89.69 69 GLU A C 1
ATOM 540 O O . GLU A 1 69 ? 2.563 13.043 8.401 1.00 89.69 69 GLU A O 1
ATOM 545 N N . VAL A 1 70 ? 2.175 10.880 7.954 1.00 88.12 70 VAL A N 1
ATOM 546 C CA . VAL A 1 70 ? 3.529 10.459 8.332 1.00 88.12 70 VAL A CA 1
ATOM 547 C C . VAL A 1 70 ? 4.582 11.132 7.451 1.00 88.12 70 VAL A C 1
ATOM 549 O O . VAL A 1 70 ? 5.606 11.564 7.976 1.00 88.12 70 VAL A O 1
ATOM 552 N N . MET A 1 71 ? 4.361 11.242 6.138 1.00 84.38 71 MET A N 1
ATOM 553 C CA . MET A 1 71 ? 5.317 11.875 5.222 1.00 84.38 71 MET A CA 1
ATOM 554 C C . MET A 1 71 ? 5.444 13.389 5.428 1.00 84.38 71 MET A C 1
ATOM 556 O O . MET A 1 71 ? 6.555 13.916 5.335 1.00 84.38 71 MET A O 1
ATOM 560 N N . ASP A 1 72 ? 4.345 14.081 5.732 1.00 84.75 72 ASP A N 1
ATOM 561 C CA . ASP A 1 72 ? 4.351 15.519 6.017 1.00 84.75 72 ASP A CA 1
ATOM 562 C C . ASP A 1 72 ? 5.125 15.822 7.311 1.00 84.75 72 ASP A C 1
ATOM 564 O O . ASP A 1 72 ? 5.916 16.771 7.352 1.00 84.75 72 ASP A O 1
ATOM 568 N N . GLU A 1 73 ? 4.963 14.979 8.335 1.00 84.75 73 GLU A N 1
ATOM 569 C CA . GLU A 1 73 ? 5.619 15.121 9.640 1.00 84.75 73 GLU A CA 1
ATOM 570 C C . GLU A 1 73 ? 7.072 14.614 9.670 1.00 84.75 73 GLU A C 1
ATOM 572 O O . GLU A 1 73 ? 7.873 15.078 10.482 1.00 84.75 73 GLU A O 1
ATOM 577 N N . ASN A 1 74 ? 7.444 13.667 8.799 1.00 77.25 74 ASN A N 1
ATOM 578 C CA . ASN A 1 74 ? 8.705 12.920 8.898 1.00 77.25 74 ASN A CA 1
ATOM 579 C C . ASN A 1 74 ? 9.527 12.941 7.596 1.00 77.25 74 ASN A C 1
ATOM 581 O O . ASN A 1 74 ? 9.934 11.901 7.081 1.00 77.25 74 ASN A O 1
ATOM 585 N N . LYS A 1 75 ? 9.834 14.135 7.076 1.00 69.56 75 LYS A N 1
ATOM 586 C CA . LYS A 1 75 ? 10.555 14.315 5.795 1.00 69.56 75 LYS A CA 1
ATOM 587 C C . LYS A 1 75 ? 11.992 13.766 5.752 1.00 69.56 75 LYS A C 1
ATOM 589 O O . LYS A 1 75 ? 12.556 13.652 4.668 1.00 69.56 75 LYS A O 1
ATOM 594 N N . THR A 1 76 ? 12.600 13.466 6.900 1.00 71.88 76 THR A N 1
ATOM 595 C CA . THR A 1 76 ? 14.026 13.097 7.030 1.00 71.88 76 THR A CA 1
ATOM 596 C C . THR A 1 76 ? 14.268 11.677 7.544 1.00 71.88 76 THR A C 1
ATOM 598 O O . THR A 1 76 ? 15.402 11.342 7.876 1.00 71.88 76 THR A O 1
ATOM 601 N N . ILE A 1 77 ? 13.224 10.855 7.658 1.00 78.25 77 ILE A N 1
ATOM 602 C CA . ILE A 1 77 ? 13.335 9.481 8.166 1.00 78.25 77 ILE A CA 1
ATOM 603 C C . ILE A 1 77 ? 13.647 8.507 7.022 1.00 78.25 77 ILE A C 1
ATOM 605 O O . ILE A 1 77 ? 13.256 8.739 5.878 1.00 78.25 77 ILE A O 1
ATOM 609 N N . ASP A 1 78 ? 14.357 7.423 7.342 1.00 85.31 78 ASP A N 1
ATOM 610 C CA . ASP A 1 78 ? 14.613 6.316 6.419 1.00 85.31 78 ASP A CA 1
ATOM 611 C C . ASP A 1 78 ? 13.311 5.678 5.905 1.00 85.31 78 ASP A C 1
ATOM 613 O O . ASP A 1 78 ? 12.323 5.569 6.634 1.00 85.31 78 A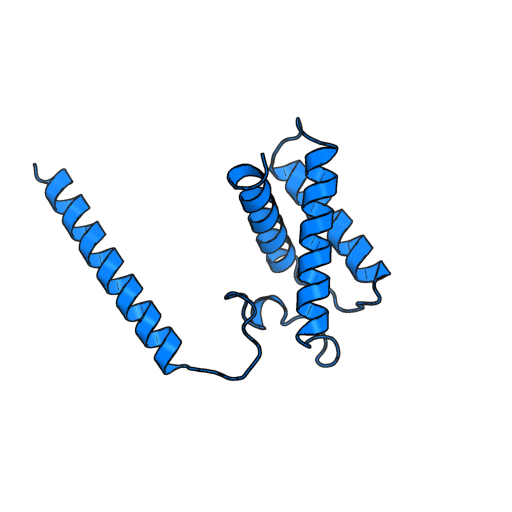SP A O 1
ATOM 617 N N . GLU A 1 79 ? 13.308 5.215 4.654 1.00 78.88 79 GLU A N 1
ATOM 618 C CA . GLU A 1 79 ? 12.105 4.677 4.011 1.00 78.88 79 GLU A CA 1
ATOM 619 C C . GLU A 1 79 ? 11.508 3.478 4.757 1.00 78.88 79 GLU A C 1
ATOM 621 O O . GLU A 1 79 ? 10.283 3.378 4.848 1.00 78.88 79 GLU A O 1
ATOM 626 N N . GLY A 1 80 ? 12.341 2.602 5.330 1.00 81.25 80 GLY A N 1
ATOM 627 C CA . GLY A 1 80 ? 11.865 1.426 6.059 1.00 81.25 80 GLY A CA 1
ATOM 628 C C . GLY A 1 80 ? 11.181 1.786 7.379 1.00 81.25 80 GLY A C 1
ATOM 629 O O . GLY A 1 80 ? 10.178 1.180 7.761 1.00 81.25 80 GLY A O 1
ATOM 630 N N . GLU A 1 81 ? 11.685 2.804 8.074 1.00 83.88 81 GLU A N 1
ATOM 631 C CA . GLU A 1 81 ? 11.075 3.300 9.309 1.00 83.88 81 GLU A CA 1
ATOM 632 C C . GLU A 1 81 ? 9.787 4.094 9.023 1.00 83.88 81 GLU A C 1
ATOM 634 O O . GLU A 1 81 ? 8.799 3.972 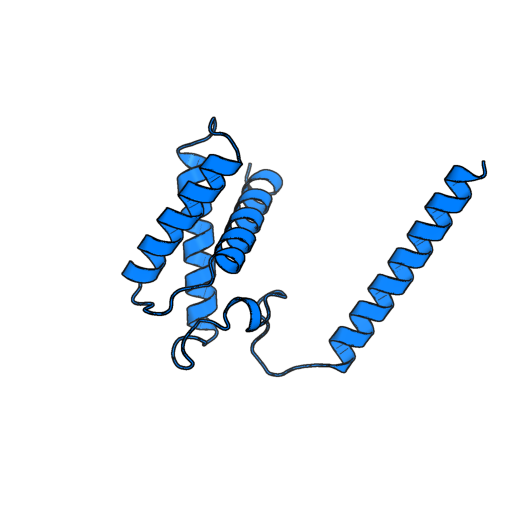9.755 1.00 83.88 81 GLU A O 1
ATOM 639 N N . LEU A 1 82 ? 9.756 4.831 7.910 1.00 85.56 82 LEU A N 1
ATOM 640 C CA . LEU A 1 82 ? 8.582 5.555 7.423 1.00 85.56 82 LEU A CA 1
ATOM 641 C C . LEU A 1 82 ? 7.443 4.588 7.060 1.00 85.56 82 LEU A C 1
ATOM 643 O O . LEU A 1 82 ? 6.313 4.765 7.512 1.00 85.56 82 LEU A O 1
ATOM 647 N N . GLU A 1 83 ? 7.756 3.510 6.340 1.00 88.31 83 GLU A N 1
ATOM 648 C CA . GLU A 1 83 ? 6.816 2.435 6.002 1.00 88.31 83 GLU A CA 1
ATOM 649 C C . GLU A 1 83 ? 6.175 1.820 7.256 1.00 88.31 83 GLU A C 1
ATOM 651 O O . GLU A 1 83 ? 4.951 1.696 7.338 1.00 88.31 83 GLU A O 1
ATOM 656 N N . ASN A 1 84 ? 6.980 1.486 8.269 1.00 89.50 84 ASN A N 1
ATOM 657 C CA . ASN A 1 84 ? 6.472 0.893 9.508 1.00 89.50 84 ASN A CA 1
ATOM 658 C C . ASN A 1 84 ? 5.559 1.858 10.283 1.00 89.50 84 ASN A C 1
ATOM 660 O O . ASN A 1 84 ? 4.530 1.436 10.818 1.00 89.50 84 ASN A O 1
ATOM 664 N N . LYS A 1 85 ? 5.885 3.158 10.317 1.00 88.94 85 LYS A N 1
ATOM 665 C CA . LYS A 1 85 ? 5.011 4.181 10.916 1.00 88.94 85 LYS A CA 1
ATOM 666 C C . LYS A 1 85 ? 3.669 4.276 10.192 1.00 88.94 85 LYS A C 1
ATOM 668 O O . LYS A 1 85 ? 2.634 4.324 10.854 1.00 88.94 85 LYS A O 1
ATOM 673 N N . ILE A 1 86 ? 3.671 4.239 8.859 1.00 89.88 86 ILE A N 1
ATOM 674 C CA . ILE A 1 86 ? 2.445 4.282 8.049 1.00 89.88 86 ILE A CA 1
ATOM 675 C C . ILE A 1 86 ? 1.571 3.060 8.318 1.00 89.88 86 ILE A C 1
ATOM 677 O O . ILE A 1 86 ? 0.365 3.212 8.510 1.00 89.88 86 ILE A O 1
ATOM 681 N N . ILE A 1 87 ? 2.156 1.861 8.375 1.00 90.12 87 ILE A N 1
ATOM 682 C CA . ILE A 1 87 ? 1.418 0.624 8.674 1.00 90.12 87 ILE A CA 1
ATOM 683 C C . ILE A 1 87 ? 0.768 0.709 10.059 1.00 90.12 87 ILE A C 1
ATOM 685 O O . ILE A 1 87 ? -0.419 0.411 10.199 1.00 90.12 87 ILE A O 1
ATOM 689 N N . ASN A 1 88 ? 1.522 1.148 11.069 1.00 90.06 88 ASN A N 1
ATOM 690 C CA . ASN A 1 88 ? 1.018 1.271 12.436 1.00 90.06 88 ASN A CA 1
ATOM 691 C C . ASN A 1 88 ? -0.123 2.290 12.532 1.00 90.06 88 ASN A C 1
ATOM 693 O O . ASN A 1 88 ? -1.173 1.974 13.089 1.00 90.06 88 ASN A O 1
ATOM 697 N N . LEU A 1 89 ? 0.050 3.476 11.942 1.00 89.44 89 LEU A N 1
ATOM 698 C CA . LEU A 1 89 ? -0.983 4.512 11.932 1.00 89.44 89 LEU A CA 1
ATOM 699 C C . LEU A 1 89 ? -2.236 4.053 11.175 1.00 89.44 89 LEU A C 1
ATOM 701 O O . LEU A 1 89 ? -3.352 4.242 11.653 1.00 89.44 89 LEU A O 1
ATOM 705 N N . SER A 1 90 ? -2.051 3.382 10.036 1.00 88.56 90 SER A N 1
ATOM 706 C CA . SER A 1 90 ? -3.155 2.836 9.244 1.00 88.56 90 SER A CA 1
ATOM 707 C C . SER A 1 90 ? -3.943 1.799 10.040 1.00 88.56 90 SER A C 1
ATOM 709 O O . SER A 1 90 ? -5.166 1.872 10.073 1.00 88.56 90 SER A O 1
ATOM 711 N N . ARG A 1 91 ? -3.270 0.868 10.733 1.00 88.06 91 ARG A N 1
ATOM 712 C CA . ARG A 1 91 ? -3.936 -0.136 11.583 1.00 88.06 91 ARG A CA 1
ATOM 713 C C . ARG A 1 91 ? -4.782 0.510 12.677 1.00 88.06 91 ARG A C 1
ATOM 715 O O . ARG A 1 91 ? -5.921 0.099 12.870 1.00 88.06 91 ARG A O 1
ATOM 722 N N . ILE A 1 92 ? -4.246 1.525 13.357 1.00 87.81 92 ILE A N 1
ATOM 723 C CA . ILE A 1 92 ? -4.974 2.255 14.405 1.00 87.81 92 ILE A CA 1
ATOM 724 C C . ILE A 1 92 ? -6.232 2.899 13.817 1.00 87.81 92 ILE A C 1
ATOM 726 O O . ILE A 1 92 ? -7.333 2.640 14.294 1.00 87.81 92 ILE A O 1
ATOM 730 N N . LYS A 1 93 ? -6.093 3.659 12.728 1.00 87.19 93 LYS A N 1
ATOM 731 C CA . LYS A 1 93 ? -7.223 4.366 12.115 1.00 87.19 93 LYS A CA 1
ATOM 732 C C . LYS A 1 93 ? -8.265 3.431 11.503 1.00 87.19 93 LYS A C 1
ATOM 734 O O . LYS A 1 93 ? -9.450 3.751 11.515 1.00 87.19 93 LYS A O 1
ATOM 739 N N . ILE A 1 94 ? -7.853 2.281 10.971 1.00 85.81 94 ILE A N 1
ATOM 740 C CA . ILE A 1 94 ? -8.772 1.251 10.465 1.00 85.81 94 ILE A CA 1
ATOM 741 C C . ILE A 1 94 ? -9.624 0.701 11.619 1.00 85.81 94 ILE A C 1
ATOM 743 O O . ILE A 1 94 ? -10.847 0.665 11.496 1.00 85.81 94 ILE A O 1
ATOM 747 N N . LEU A 1 95 ? -9.007 0.377 12.761 1.00 84.12 95 LEU A N 1
ATOM 748 C CA . LEU A 1 95 ? -9.730 -0.060 13.962 1.00 84.12 95 LEU A CA 1
ATOM 749 C C . LEU A 1 95 ? -10.673 1.032 14.497 1.00 84.12 95 LEU A C 1
ATOM 751 O O . LEU A 1 95 ? -11.823 0.749 14.822 1.00 84.12 95 LEU A O 1
ATOM 755 N N . GLU A 1 96 ? -10.226 2.291 14.536 1.00 85.25 96 GLU A N 1
ATOM 756 C CA . GLU A 1 96 ? -11.051 3.435 14.962 1.00 85.25 96 GLU A CA 1
ATOM 757 C C . GLU A 1 96 ? -12.273 3.667 14.060 1.00 85.25 96 GLU A C 1
ATOM 759 O O . GLU A 1 96 ? -13.303 4.153 14.524 1.00 85.25 96 GLU A O 1
ATOM 764 N N . ASN A 1 97 ? -12.187 3.291 12.781 1.00 80.06 97 ASN A N 1
ATOM 765 C CA . ASN A 1 97 ? -13.298 3.376 11.830 1.00 80.06 97 ASN A CA 1
ATOM 766 C C . ASN A 1 97 ? -14.257 2.172 11.897 1.00 80.06 97 ASN A C 1
ATOM 768 O O . ASN A 1 97 ? -15.173 2.076 11.079 1.00 80.06 97 ASN A O 1
ATOM 772 N N . GLY A 1 98 ? -14.086 1.282 12.881 1.00 73.75 98 GLY A N 1
ATOM 773 C CA . GLY A 1 98 ? -15.006 0.178 13.154 1.00 73.75 98 GLY A CA 1
ATOM 774 C C . GLY A 1 98 ? -14.777 -1.070 12.304 1.00 73.75 98 GLY A C 1
ATOM 775 O O . GLY A 1 98 ? -15.636 -1.950 12.303 1.00 73.75 98 GLY A O 1
ATOM 776 N N . PHE A 1 99 ? -13.645 -1.163 11.601 1.00 78.00 99 PHE A N 1
ATOM 777 C CA . PHE A 1 99 ? -13.235 -2.389 10.919 1.00 78.00 99 PHE A CA 1
ATOM 778 C C . PHE A 1 99 ? -12.588 -3.339 11.929 1.00 78.00 99 PHE A C 1
ATOM 780 O O . PHE A 1 99 ? -11.567 -3.008 12.529 1.00 78.00 99 PHE A O 1
ATOM 787 N N . ASN A 1 100 ? -13.172 -4.521 12.117 1.00 66.12 100 ASN A N 1
ATOM 788 C CA . ASN A 1 100 ? -12.666 -5.529 13.054 1.00 66.12 100 ASN A CA 1
ATOM 789 C C . ASN A 1 100 ? -11.716 -6.530 12.391 1.00 66.12 100 ASN A C 1
ATOM 791 O O . ASN A 1 100 ? -11.015 -7.277 13.079 1.00 66.12 100 ASN A O 1
ATOM 795 N N . SER A 1 101 ? -11.696 -6.578 11.060 1.00 65.25 101 SER A N 1
ATOM 796 C CA . SER A 1 101 ? -10.848 -7.512 10.332 1.00 65.25 101 SER A CA 1
ATOM 797 C C . SER A 1 101 ? -9.383 -7.086 10.355 1.00 65.25 101 SER A C 1
ATOM 799 O O . SER A 1 101 ? -9.024 -5.952 10.033 1.00 65.25 101 SER A O 1
ATOM 801 N N . ASN A 1 102 ? -8.507 -8.038 10.671 1.00 68.00 102 ASN A N 1
ATOM 802 C CA . ASN A 1 102 ? -7.070 -7.829 10.594 1.00 68.00 102 ASN A CA 1
ATOM 803 C C . ASN A 1 102 ? -6.630 -7.905 9.124 1.00 68.00 102 ASN A C 1
ATOM 805 O O . ASN A 1 102 ? -6.567 -8.988 8.536 1.00 68.00 102 ASN A O 1
ATOM 809 N N . ILE A 1 103 ? -6.362 -6.755 8.506 1.00 72.31 103 ILE A N 1
ATOM 810 C CA . ILE A 1 103 ? -5.794 -6.713 7.155 1.00 72.31 103 ILE A CA 1
ATOM 811 C C . ILE A 1 103 ? -4.403 -7.347 7.196 1.00 72.31 103 ILE A C 1
ATOM 813 O O . ILE A 1 103 ? -3.582 -7.003 8.052 1.00 72.31 103 ILE A O 1
ATOM 817 N N . ASP A 1 104 ? -4.146 -8.272 6.270 1.00 79.06 104 ASP A N 1
ATOM 818 C CA . ASP A 1 104 ? -2.850 -8.933 6.151 1.00 79.06 104 ASP A CA 1
ATOM 819 C C . ASP A 1 104 ? -1.702 -7.910 6.089 1.00 79.06 104 ASP A C 1
ATOM 821 O O . ASP A 1 104 ? -1.774 -6.884 5.404 1.00 79.06 104 ASP A O 1
ATOM 825 N N . GLU A 1 105 ? -0.625 -8.194 6.820 1.00 78.81 105 GLU A N 1
ATOM 826 C CA . GLU A 1 105 ? 0.484 -7.257 6.963 1.00 78.81 105 GLU A CA 1
ATOM 827 C C . GLU A 1 105 ? 1.180 -6.976 5.636 1.00 78.81 105 GLU A C 1
ATOM 829 O O . GLU A 1 105 ? 1.553 -5.832 5.379 1.00 78.81 105 GLU A O 1
ATOM 834 N N . ASN A 1 106 ? 1.322 -7.985 4.773 1.00 79.06 106 ASN A N 1
ATOM 835 C CA . ASN A 1 106 ? 1.936 -7.777 3.466 1.00 79.06 106 ASN A CA 1
ATOM 836 C C . ASN A 1 106 ? 1.052 -6.876 2.610 1.00 79.06 106 ASN A C 1
ATOM 838 O O . ASN A 1 106 ? 1.557 -5.973 1.951 1.00 79.06 106 ASN A O 1
ATOM 842 N N . SER A 1 107 ? -0.264 -7.067 2.667 1.00 78.19 107 SER A N 1
ATOM 843 C CA . SER A 1 107 ? -1.225 -6.233 1.942 1.00 78.19 107 SER A CA 1
ATOM 844 C C . SER A 1 107 ? -1.159 -4.768 2.394 1.00 78.19 107 SER A C 1
ATOM 846 O O . SER A 1 107 ? -1.016 -3.872 1.561 1.00 78.19 107 SER A O 1
ATOM 848 N N . LEU A 1 108 ? -1.154 -4.517 3.708 1.00 82.62 108 LEU A N 1
ATOM 849 C CA . LEU A 1 108 ? -0.931 -3.185 4.291 1.00 82.62 108 LEU A CA 1
ATOM 850 C C . LEU A 1 108 ? 0.410 -2.585 3.859 1.00 82.62 108 LEU A C 1
ATOM 852 O O . LEU A 1 108 ? 0.477 -1.415 3.486 1.00 82.62 108 LEU A O 1
ATOM 856 N N . ARG A 1 109 ? 1.469 -3.395 3.865 1.00 84.88 109 ARG A N 1
ATOM 857 C CA . ARG A 1 109 ? 2.817 -2.992 3.462 1.00 84.88 109 ARG A CA 1
ATOM 858 C C . ARG A 1 109 ? 2.879 -2.588 1.989 1.00 84.88 109 ARG A C 1
ATOM 860 O O . ARG A 1 109 ? 3.451 -1.550 1.663 1.00 84.88 109 ARG A O 1
ATOM 867 N N . TYR A 1 110 ? 2.248 -3.356 1.103 1.00 82.62 110 TYR A N 1
ATOM 868 C CA . TYR A 1 110 ? 2.135 -3.016 -0.316 1.00 82.62 110 TYR A CA 1
ATOM 869 C C . TYR A 1 110 ? 1.362 -1.712 -0.528 1.00 82.62 110 TYR A C 1
ATOM 871 O O . TYR A 1 110 ? 1.830 -0.842 -1.262 1.00 82.62 110 TYR A O 1
ATOM 879 N N . MET A 1 111 ? 0.221 -1.538 0.144 1.00 84.12 111 MET A N 1
ATOM 880 C CA . MET A 1 111 ? -0.586 -0.316 0.039 1.00 84.12 111 MET A CA 1
ATOM 881 C C . MET A 1 111 ? 0.136 0.915 0.604 1.00 84.12 111 MET A C 1
ATOM 883 O O . MET A 1 111 ? 0.055 1.998 0.018 1.00 84.12 111 MET A O 1
ATOM 887 N N . ALA A 1 112 ? 0.891 0.755 1.693 1.00 84.38 112 ALA A N 1
ATOM 888 C CA . ALA A 1 112 ? 1.725 1.810 2.262 1.00 84.38 112 ALA A CA 1
ATOM 889 C C . ALA A 1 112 ? 2.821 2.245 1.279 1.00 84.38 112 ALA A C 1
ATOM 891 O O . ALA A 1 112 ? 2.943 3.434 0.989 1.00 84.38 112 ALA A O 1
ATOM 892 N N . ARG A 1 113 ? 3.558 1.294 0.688 1.00 84.44 113 ARG A N 1
ATOM 893 C CA . ARG A 1 113 ? 4.584 1.583 -0.331 1.00 84.44 113 ARG A CA 1
ATOM 894 C C . ARG A 1 113 ? 4.011 2.265 -1.562 1.00 84.44 113 ARG A C 1
ATOM 896 O O . ARG A 1 113 ? 4.602 3.221 -2.056 1.00 8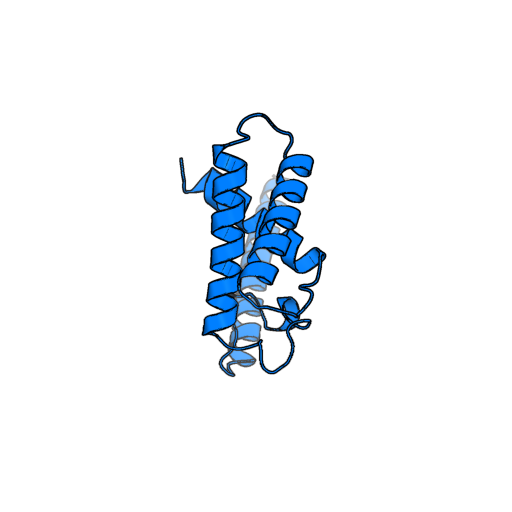4.44 113 ARG A O 1
ATOM 903 N N . LEU A 1 114 ? 2.862 1.791 -2.042 1.00 83.19 114 LEU A N 1
ATOM 904 C CA . LEU A 1 114 ? 2.180 2.397 -3.181 1.00 83.19 114 LEU A CA 1
ATOM 905 C C . LEU A 1 114 ? 1.806 3.849 -2.862 1.00 83.19 114 LEU A C 1
ATOM 907 O O . LEU A 1 114 ? 2.105 4.746 -3.643 1.00 83.19 114 LEU A O 1
ATOM 911 N N . SER A 1 115 ? 1.232 4.089 -1.682 1.00 83.88 115 SER A N 1
ATOM 912 C CA . SER A 1 115 ? 0.865 5.434 -1.226 1.00 83.88 115 SER A CA 1
ATOM 913 C C . SER A 1 115 ? 2.086 6.349 -1.095 1.00 83.88 115 SER A C 1
ATOM 915 O O . SER A 1 115 ? 2.047 7.483 -1.565 1.00 83.88 115 SER A O 1
ATOM 917 N N . MET A 1 116 ? 3.193 5.848 -0.535 1.00 85.12 116 MET A N 1
ATOM 918 C CA . MET A 1 116 ? 4.46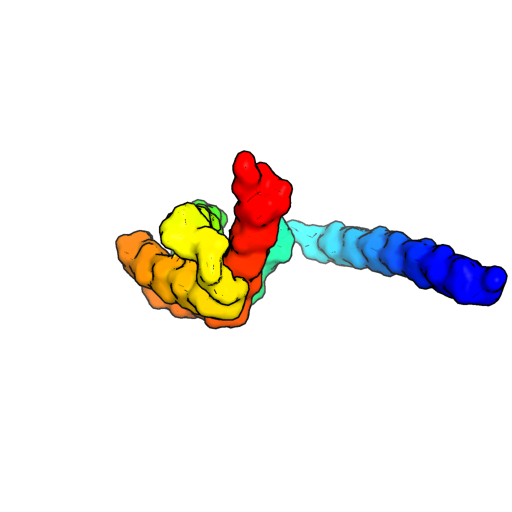2 6.581 -0.452 1.00 85.12 116 MET A CA 1
ATOM 919 C C . MET A 1 116 ? 5.010 6.946 -1.834 1.00 85.12 116 MET A C 1
ATOM 921 O O . MET A 1 116 ? 5.417 8.086 -2.047 1.00 85.12 116 MET A O 1
ATOM 925 N N . PHE A 1 117 ? 5.018 5.993 -2.771 1.00 84.44 117 PHE A N 1
ATOM 926 C CA . PHE A 1 117 ? 5.462 6.223 -4.146 1.00 84.44 117 PHE A CA 1
ATOM 927 C C . PHE A 1 117 ? 4.609 7.297 -4.824 1.00 84.44 117 PHE A C 1
ATOM 929 O O . PHE A 1 117 ? 5.146 8.270 -5.348 1.00 84.44 117 PHE A O 1
ATOM 936 N N . TYR A 1 118 ? 3.281 7.172 -4.746 1.00 80.88 118 TYR A N 1
ATOM 937 C CA . TYR A 1 118 ? 2.368 8.150 -5.333 1.00 80.88 118 TYR A CA 1
ATOM 938 C C . TYR A 1 118 ? 2.556 9.550 -4.746 1.00 80.88 118 TYR A C 1
ATOM 940 O O . TYR A 1 118 ? 2.578 10.526 -5.494 1.00 80.88 118 TYR A O 1
ATOM 948 N N . LEU A 1 119 ? 2.716 9.658 -3.425 1.00 84.12 119 LEU A N 1
ATOM 949 C CA . LEU A 1 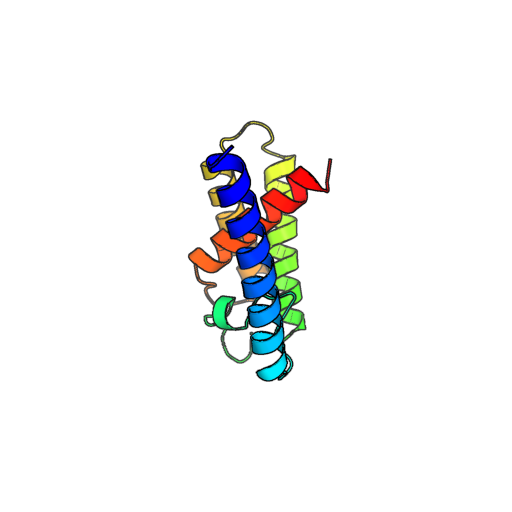119 ? 2.941 10.943 -2.771 1.00 84.12 119 LEU A CA 1
ATOM 950 C C . LEU A 1 119 ? 4.279 11.563 -3.191 1.00 84.12 119 LEU A C 1
ATOM 952 O O . LEU A 1 119 ? 4.315 12.746 -3.497 1.00 84.12 119 LEU A O 1
ATOM 956 N N . LYS A 1 120 ? 5.359 10.778 -3.289 1.00 82.56 120 LYS A N 1
ATOM 957 C CA . LYS A 1 120 ? 6.671 11.282 -3.734 1.00 82.56 120 LYS A CA 1
ATOM 958 C C . LYS A 1 120 ? 6.680 11.753 -5.190 1.00 82.56 120 LYS A C 1
ATOM 960 O O . LYS A 1 120 ? 7.291 12.778 -5.487 1.00 82.56 120 LYS A O 1
ATOM 965 N N . GLU A 1 121 ? 6.046 10.996 -6.083 1.00 78.19 121 GLU A N 1
ATOM 966 C CA . GLU A 1 121 ? 6.107 11.243 -7.529 1.00 78.19 121 GLU A CA 1
ATOM 967 C C . GLU A 1 121 ? 5.096 12.295 -8.001 1.00 78.19 121 GLU A C 1
ATOM 969 O O . GLU A 1 121 ? 5.409 13.099 -8.878 1.00 78.19 121 GLU A O 1
ATOM 974 N N . PHE A 1 122 ? 3.890 12.320 -7.423 1.00 71.44 122 PHE A N 1
ATOM 975 C CA . PHE A 1 122 ? 2.779 13.135 -7.934 1.00 71.44 122 PHE A CA 1
ATOM 976 C C . PHE A 1 122 ? 2.326 14.258 -6.992 1.00 71.44 122 PHE A C 1
ATOM 978 O O . PHE A 1 122 ? 1.597 15.146 -7.429 1.00 71.44 122 PHE A O 1
ATOM 985 N N . TYR A 1 123 ? 2.744 14.244 -5.724 1.00 62.25 123 TYR A N 1
ATOM 986 C CA . TYR A 1 123 ? 2.363 15.232 -4.709 1.00 62.25 123 TYR A CA 1
ATOM 987 C C . TYR A 1 123 ? 3.622 15.918 -4.153 1.00 62.25 123 TYR A C 1
ATOM 989 O O . TYR A 1 123 ? 4.111 15.602 -3.070 1.00 62.25 123 TYR A O 1
ATOM 997 N N . LYS A 1 124 ? 4.168 16.855 -4.934 1.00 53.19 124 LYS A N 1
ATOM 998 C CA . LYS A 1 124 ? 5.306 17.700 -4.542 1.00 53.19 124 LYS A CA 1
ATOM 999 C C . LYS A 1 124 ? 4.864 19.101 -4.148 1.00 53.19 124 LYS A C 1
ATOM 1001 O O . LYS A 1 124 ? 4.036 19.673 -4.891 1.00 53.19 124 LYS A O 1
#

Organism: NCBI:txid1121306

pLDDT: mean 74.92, std 13.81, range [39.5, 91.5]